Protein AF-A0A8C7ELB6-F1 (afdb_monomer)

Organism: Neovison vison (NCBI:txid452646)

Nearest PDB structures (foldseek):
  6zs9-assembly1_XR  TM=9.392E-01  e=3.713E-10  Homo sapiens
  6zse-assembly1_XR  TM=9.442E-01  e=8.398E-10  Homo sapiens
  5aj4-assembly1_BU  TM=9.357E-01  e=1.229E-09  Sus scrofa
  7a5h-assembly1_R  TM=9.458E-01  e=1.447E-09  Homo sapiens
  7a5f-assembly1_R3  TM=8.533E-01  e=2.275E-10  Homo sapiens

Structure (mmCIF, N/CA/C/O backbone):
data_AF-A0A8C7ELB6-F1
#
_entry.id   AF-A0A8C7ELB6-F1
#
loop_
_atom_site.group_PDB
_atom_site.id
_atom_site.type_symbol
_atom_site.label_atom_id
_atom_site.label_alt_id
_atom_site.label_comp_id
_atom_site.label_asym_id
_atom_site.label_entity_id
_atom_site.label_seq_id
_atom_site.pdbx_PDB_ins_code
_atom_site.Cartn_x
_atom_site.Cartn_y
_atom_site.Cartn_z
_atom_site.occupancy
_atom_site.B_iso_or_equiv
_atom_site.auth_seq_id
_atom_site.auth_comp_id
_atom_site.auth_asym_id
_atom_site.auth_atom_id
_atom_site.pdbx_PDB_model_num
ATOM 1 N N . MET A 1 1 ? 49.253 15.527 -47.439 1.00 36.16 1 MET A N 1
ATOM 2 C CA . MET A 1 1 ? 48.970 14.631 -46.292 1.00 36.16 1 MET A CA 1
ATOM 3 C C . MET A 1 1 ? 48.137 15.420 -45.293 1.00 36.16 1 MET A C 1
ATOM 5 O O . MET A 1 1 ? 48.645 16.375 -44.738 1.00 36.16 1 MET A O 1
ATOM 9 N N . ARG A 1 2 ? 46.808 15.277 -45.340 1.00 35.03 2 ARG A N 1
ATOM 10 C CA . ARG A 1 2 ? 46.007 14.302 -44.563 1.00 35.03 2 ARG A CA 1
ATOM 11 C C . ARG A 1 2 ? 45.610 14.943 -43.218 1.00 35.03 2 ARG A C 1
ATOM 13 O O . ARG A 1 2 ? 46.408 14.979 -42.300 1.00 35.03 2 ARG A O 1
ATOM 20 N N . LEU A 1 3 ? 44.523 15.720 -43.240 1.00 40.88 3 LEU A N 1
ATOM 21 C CA . LEU A 1 3 ? 43.195 15.334 -42.719 1.00 40.88 3 LEU A CA 1
ATOM 22 C C . LEU A 1 3 ? 43.174 15.269 -41.187 1.00 40.88 3 LEU A C 1
ATOM 24 O O . LEU A 1 3 ? 43.617 14.270 -40.641 1.00 40.88 3 LEU A O 1
ATOM 28 N N . LEU A 1 4 ? 42.627 16.316 -40.550 1.00 40.84 4 LEU A N 1
ATOM 29 C CA . LEU A 1 4 ? 41.829 16.289 -39.307 1.00 40.84 4 LEU A CA 1
ATOM 30 C C . LEU A 1 4 ? 41.275 17.712 -39.035 1.00 40.84 4 LEU A C 1
ATOM 32 O O . LEU A 1 4 ? 41.627 18.374 -38.067 1.00 40.84 4 LEU A O 1
ATOM 36 N N . LEU A 1 5 ? 40.434 18.206 -39.950 1.00 42.28 5 LEU A N 1
ATOM 37 C CA . LEU A 1 5 ? 39.682 19.466 -39.828 1.00 42.28 5 LEU A CA 1
A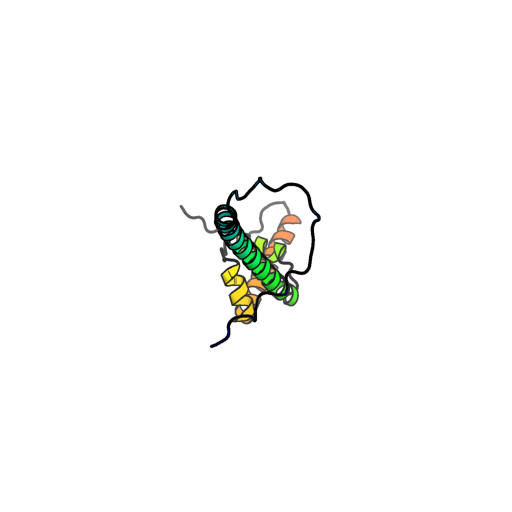TOM 38 C C . LEU A 1 5 ? 38.181 19.199 -40.008 1.00 42.28 5 LEU A C 1
ATOM 40 O O . LEU A 1 5 ? 37.563 19.749 -40.906 1.00 42.28 5 LEU A O 1
ATOM 44 N N . LEU A 1 6 ? 37.594 18.313 -39.204 1.00 46.00 6 LEU A N 1
ATOM 45 C CA . LEU A 1 6 ? 36.141 18.108 -39.169 1.00 46.00 6 LEU A CA 1
ATOM 46 C C . LEU A 1 6 ? 35.750 17.646 -37.761 1.00 46.00 6 LEU A C 1
ATOM 48 O O . LEU A 1 6 ? 36.067 16.519 -37.387 1.00 46.00 6 LEU A O 1
ATOM 52 N N . GLY A 1 7 ? 35.074 18.506 -36.989 1.00 40.97 7 GLY A N 1
ATOM 53 C CA . GLY A 1 7 ? 34.334 18.042 -35.808 1.00 40.97 7 GLY A CA 1
ATOM 54 C C . GLY A 1 7 ? 34.221 18.962 -34.588 1.00 40.97 7 GLY A C 1
ATOM 55 O O . GLY A 1 7 ? 34.120 18.427 -33.490 1.00 40.97 7 GLY A O 1
ATOM 56 N N . ALA A 1 8 ? 34.235 20.295 -34.712 1.00 43.00 8 ALA A N 1
ATOM 57 C CA . ALA A 1 8 ? 33.941 21.165 -33.558 1.00 43.00 8 ALA A CA 1
ATOM 58 C C . ALA A 1 8 ? 33.209 22.474 -33.912 1.00 43.00 8 ALA A C 1
ATOM 60 O O . ALA A 1 8 ? 33.337 23.472 -33.207 1.00 43.00 8 ALA A O 1
ATOM 61 N N . GLU A 1 9 ? 32.429 22.480 -34.990 1.00 43.50 9 GLU A N 1
ATOM 62 C CA . GLU A 1 9 ? 31.582 23.616 -35.361 1.00 43.50 9 GLU A CA 1
ATOM 63 C C . GLU A 1 9 ? 30.128 23.338 -34.963 1.00 43.50 9 GLU A C 1
ATOM 65 O O . GLU A 1 9 ? 29.307 23.060 -35.824 1.00 43.50 9 GLU A O 1
ATOM 70 N N . ASP A 1 10 ? 29.807 23.364 -33.663 1.00 36.97 10 ASP A N 1
ATOM 71 C CA . ASP A 1 10 ? 28.412 23.579 -33.230 1.00 36.97 10 ASP A CA 1
ATOM 72 C C . ASP A 1 10 ? 28.278 24.056 -31.769 1.00 36.97 10 ASP A C 1
ATOM 74 O O . ASP A 1 10 ? 27.560 23.502 -30.940 1.00 36.97 10 ASP A O 1
ATOM 78 N N . LEU A 1 11 ? 28.974 25.145 -31.432 1.00 38.72 11 LEU A N 1
ATOM 79 C CA . LEU A 1 11 ? 28.631 25.976 -30.269 1.00 38.72 11 LEU A CA 1
ATOM 80 C C . LEU A 1 11 ? 28.330 27.397 -30.741 1.00 38.72 11 LEU A C 1
ATOM 82 O O . LEU A 1 11 ? 29.075 28.354 -30.530 1.00 38.72 11 LEU A O 1
ATOM 86 N N . ARG A 1 12 ? 27.195 27.515 -31.429 1.00 36.97 12 ARG A N 1
ATOM 87 C CA . ARG A 1 12 ? 26.595 28.784 -31.826 1.00 36.97 12 ARG A CA 1
ATOM 88 C C . ARG A 1 12 ? 26.013 29.484 -30.584 1.00 36.97 12 ARG A C 1
ATOM 90 O O . ARG A 1 12 ? 24.924 29.152 -30.145 1.00 36.97 12 ARG A O 1
ATOM 97 N N . VAL A 1 13 ? 26.807 30.418 -30.049 1.00 42.06 13 VAL A N 1
ATOM 98 C CA . VAL A 1 13 ? 26.494 31.763 -29.502 1.00 42.06 13 VAL A CA 1
ATOM 99 C C . VAL A 1 13 ? 25.202 31.989 -28.675 1.00 42.06 13 VAL A C 1
ATOM 101 O O . VAL A 1 13 ? 24.109 31.615 -29.061 1.00 42.06 13 VAL A O 1
ATOM 104 N N . GLY A 1 14 ? 25.226 32.744 -27.576 1.00 37.56 14 GLY A N 1
ATOM 105 C CA . GLY A 1 14 ? 26.293 33.640 -27.160 1.00 37.56 14 GLY A CA 1
ATOM 106 C C . GLY A 1 14 ? 26.030 34.379 -25.858 1.00 37.56 14 GLY A C 1
ATOM 107 O O . GLY A 1 14 ? 24.902 34.493 -25.394 1.00 37.56 14 GLY A O 1
ATOM 108 N N . TRP A 1 15 ? 27.120 34.912 -25.321 1.00 35.06 15 TRP A N 1
ATOM 109 C CA . TRP A 1 15 ? 27.169 36.044 -24.406 1.00 35.06 15 TRP A CA 1
ATOM 110 C C . TRP A 1 15 ? 28.323 36.926 -24.899 1.00 35.06 15 TRP A C 1
ATOM 112 O O . TRP A 1 15 ? 29.400 36.419 -25.209 1.00 35.06 15 TRP A O 1
ATOM 122 N N . GLY A 1 16 ? 28.040 38.213 -25.105 1.00 36.91 16 GLY A N 1
ATOM 123 C CA . GLY A 1 16 ? 28.912 39.173 -25.789 1.00 36.91 16 GLY A CA 1
ATOM 124 C C . GLY A 1 16 ? 30.227 39.509 -25.065 1.00 36.91 16 GLY A C 1
ATOM 125 O O . GLY A 1 16 ? 30.524 38.965 -24.002 1.00 36.91 16 GLY A O 1
ATOM 126 N N . PRO A 1 17 ? 31.030 40.428 -25.633 1.00 57.84 17 PRO A N 1
ATOM 127 C CA . PRO A 1 17 ? 32.410 40.626 -25.227 1.00 57.84 17 PRO A CA 1
ATOM 128 C C . PRO A 1 17 ? 32.514 41.640 -24.086 1.00 57.84 17 PRO A C 1
ATOM 130 O O . PRO A 1 17 ? 32.059 42.779 -24.209 1.00 57.84 17 PRO A O 1
ATOM 133 N N . ARG A 1 18 ? 33.201 41.266 -23.005 1.00 40.16 18 ARG A N 1
ATOM 134 C CA . ARG A 1 18 ? 34.092 42.187 -22.293 1.00 40.16 18 ARG A CA 1
ATOM 135 C C . ARG A 1 18 ? 35.031 41.419 -21.368 1.00 40.16 18 ARG A C 1
ATOM 137 O O . ARG A 1 18 ? 34.594 40.612 -20.561 1.00 40.16 18 ARG A O 1
ATOM 144 N N . THR A 1 19 ? 36.310 41.738 -21.542 1.00 39.44 19 THR A N 1
ATOM 145 C CA . THR A 1 19 ? 37.449 41.488 -20.650 1.00 39.44 19 THR A CA 1
ATOM 146 C C . THR A 1 19 ? 37.840 40.031 -20.409 1.00 39.44 19 THR A C 1
ATOM 148 O O . THR A 1 19 ? 37.255 39.306 -19.613 1.00 39.44 19 THR A O 1
ATOM 151 N N . ALA A 1 20 ? 38.926 39.654 -21.085 1.00 46.06 20 ALA A N 1
ATOM 152 C CA . ALA A 1 20 ? 39.837 38.606 -20.665 1.00 46.06 20 ALA A CA 1
ATOM 153 C C . ALA A 1 20 ? 40.284 38.806 -19.200 1.00 46.06 20 ALA A C 1
ATOM 155 O O . ALA A 1 20 ? 40.435 39.944 -18.760 1.00 46.06 20 ALA A O 1
ATOM 156 N N . ALA A 1 21 ? 40.566 37.689 -18.519 1.00 41.06 21 ALA A N 1
ATOM 157 C CA . ALA A 1 21 ? 41.147 37.569 -17.171 1.00 41.06 21 ALA A CA 1
ATOM 158 C C . ALA A 1 21 ? 40.182 37.602 -15.961 1.00 41.06 21 ALA A C 1
ATOM 160 O O . ALA A 1 21 ? 40.303 38.456 -15.095 1.00 41.06 21 ALA A O 1
ATOM 161 N N . ALA A 1 22 ? 39.266 36.629 -15.886 1.00 43.06 22 ALA A N 1
ATOM 162 C CA . ALA A 1 22 ? 38.696 36.001 -14.671 1.00 43.06 22 ALA A CA 1
ATOM 163 C C . ALA A 1 22 ? 37.496 35.152 -15.145 1.00 43.06 22 ALA A C 1
ATOM 165 O O . ALA A 1 22 ? 36.608 35.678 -15.796 1.00 43.06 22 ALA A O 1
ATOM 166 N N . SER A 1 23 ? 37.371 33.841 -14.988 1.00 36.94 23 SER A N 1
ATOM 167 C CA . SER A 1 23 ? 37.974 32.911 -14.054 1.00 36.94 23 SER A CA 1
ATOM 168 C C . SER A 1 23 ? 38.141 31.569 -14.764 1.00 36.94 23 SER A C 1
ATOM 170 O O . SER A 1 23 ? 37.162 30.895 -15.076 1.00 36.94 23 SER A O 1
ATOM 172 N N . CYS A 1 24 ? 39.382 31.123 -14.935 1.00 40.12 24 CYS A N 1
ATOM 173 C CA . CYS A 1 24 ? 39.685 29.696 -15.011 1.00 40.12 24 CYS A CA 1
ATOM 174 C C . CYS A 1 24 ? 39.709 29.113 -13.587 1.00 40.12 24 CYS A C 1
ATOM 176 O O . CYS A 1 24 ? 40.610 28.361 -13.237 1.00 40.12 24 CYS A O 1
ATOM 178 N N . GLU A 1 25 ? 38.732 29.453 -12.742 1.00 43.00 25 GLU A N 1
ATOM 179 C CA . GLU A 1 25 ? 38.508 28.746 -11.480 1.00 43.00 25 GLU A CA 1
ATOM 180 C C . GLU A 1 25 ? 37.636 27.522 -11.784 1.00 43.00 25 GLU A C 1
ATOM 182 O O . GLU A 1 25 ? 36.433 27.453 -11.547 1.00 43.00 25 GLU A O 1
ATOM 187 N N . SER A 1 26 ? 38.313 26.572 -12.429 1.00 41.25 26 SER A N 1
ATOM 188 C CA . SER A 1 26 ? 38.098 25.129 -12.341 1.00 41.25 26 SER A CA 1
ATOM 189 C C . SER A 1 26 ? 36.725 24.583 -12.792 1.00 41.25 26 SER A C 1
ATOM 191 O O . SER A 1 26 ? 35.865 24.288 -11.957 1.00 41.25 26 SER A O 1
ATOM 193 N N . PRO A 1 27 ? 36.571 24.204 -14.081 1.00 49.72 27 PRO A N 1
ATOM 194 C CA . PRO A 1 27 ? 35.540 23.242 -14.510 1.00 49.72 27 PRO A CA 1
ATOM 195 C C . PRO A 1 27 ? 35.592 21.926 -13.704 1.00 49.72 27 PRO A C 1
ATOM 197 O O . PRO A 1 27 ? 34.585 21.241 -13.534 1.00 49.72 27 PRO A O 1
ATOM 200 N N . PHE A 1 28 ? 36.770 21.606 -13.160 1.00 42.91 28 PHE A N 1
ATOM 201 C CA . PHE A 1 28 ? 37.061 20.396 -12.395 1.00 42.91 28 PHE A CA 1
ATOM 202 C C . PHE A 1 28 ? 36.447 20.384 -10.981 1.00 42.91 28 PHE A C 1
ATOM 204 O O . PHE A 1 28 ? 36.041 19.336 -10.494 1.00 42.91 28 PHE A O 1
ATOM 211 N N . LEU A 1 29 ? 36.296 21.537 -10.316 1.00 49.34 29 LEU A N 1
ATOM 212 C CA . LEU A 1 29 ? 35.656 21.576 -8.990 1.00 49.34 29 LEU A CA 1
ATOM 213 C C . LEU A 1 29 ? 34.124 21.493 -9.103 1.00 49.34 29 LEU A C 1
ATOM 215 O O . LEU A 1 29 ? 33.442 20.952 -8.231 1.00 49.34 29 LEU A O 1
ATOM 219 N N . ARG A 1 30 ? 33.582 21.967 -10.232 1.00 45.94 30 ARG A N 1
ATOM 220 C CA . ARG A 1 30 ? 32.152 21.897 -10.545 1.00 45.94 30 ARG A CA 1
ATOM 221 C C . ARG A 1 30 ? 31.718 20.480 -10.958 1.00 45.94 30 ARG A C 1
ATOM 223 O O . ARG A 1 30 ? 30.580 20.106 -10.685 1.00 45.94 30 ARG A O 1
ATOM 230 N N . CYS A 1 31 ? 32.607 19.652 -11.527 1.00 49.59 31 CYS A N 1
ATOM 231 C CA . CYS A 1 31 ? 32.274 18.260 -11.869 1.00 49.59 31 CYS A CA 1
ATOM 232 C C . CYS A 1 31 ? 32.094 17.357 -10.631 1.00 49.59 31 CYS A C 1
ATOM 234 O O . CYS A 1 31 ? 31.187 16.526 -10.620 1.00 49.59 31 CYS A O 1
ATOM 236 N N . GLY A 1 32 ? 32.882 17.557 -9.564 1.00 54.78 32 GLY A N 1
ATOM 237 C CA . GLY A 1 32 ? 32.753 16.801 -8.309 1.00 54.78 32 GLY A CA 1
ATOM 238 C C . GLY A 1 32 ? 31.459 17.108 -7.545 1.00 54.78 32 GLY A C 1
ATOM 239 O O . GLY A 1 32 ? 30.751 16.192 -7.127 1.00 54.78 32 GLY A O 1
ATOM 240 N N . HIS A 1 33 ? 31.098 18.393 -7.449 1.00 58.19 33 HIS A N 1
AT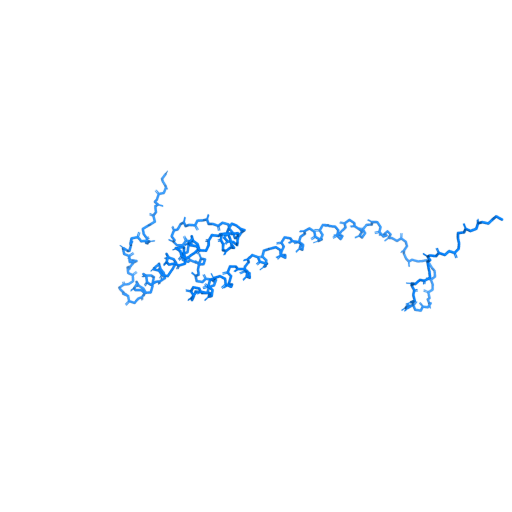OM 241 C CA . HIS A 1 33 ? 29.866 18.839 -6.786 1.00 58.19 33 HIS A CA 1
ATOM 242 C C . HIS A 1 33 ? 28.606 18.333 -7.514 1.00 58.19 33 HIS A C 1
ATOM 244 O O . HIS A 1 33 ? 27.640 17.903 -6.883 1.00 58.19 33 HIS A O 1
ATOM 250 N N . ASN A 1 34 ? 28.635 18.307 -8.852 1.00 59.94 34 ASN A N 1
ATOM 251 C CA . ASN A 1 34 ? 27.525 17.807 -9.665 1.00 59.94 34 ASN A CA 1
ATOM 252 C C . ASN A 1 34 ? 27.322 16.288 -9.522 1.00 59.94 34 ASN A C 1
ATOM 254 O O . ASN A 1 34 ? 26.181 15.837 -9.496 1.00 59.94 34 ASN A O 1
ATOM 258 N N . ALA A 1 35 ? 28.386 15.490 -9.372 1.00 61.47 35 ALA A N 1
ATOM 259 C CA . ALA A 1 35 ? 28.265 14.035 -9.227 1.00 61.47 35 ALA A CA 1
ATOM 260 C C . ALA A 1 35 ? 27.541 13.622 -7.929 1.00 61.47 35 ALA A C 1
ATOM 262 O O . ALA A 1 35 ? 26.663 12.757 -7.947 1.00 61.47 35 ALA A O 1
ATOM 263 N N . GLN A 1 36 ? 27.850 14.276 -6.804 1.00 64.06 36 GLN A N 1
ATOM 264 C CA . GLN A 1 36 ? 27.178 14.022 -5.520 1.00 64.06 36 GLN A CA 1
ATOM 265 C C . GLN A 1 36 ? 25.716 14.483 -5.525 1.00 64.06 36 GLN A C 1
ATOM 267 O O . GLN A 1 36 ? 24.849 13.797 -4.976 1.00 64.06 36 GLN A O 1
ATOM 272 N N . LEU A 1 37 ? 25.417 15.599 -6.200 1.00 65.62 37 LEU A N 1
ATOM 273 C CA . LEU A 1 37 ? 24.041 16.042 -6.423 1.00 65.62 37 LEU A CA 1
ATOM 274 C C . LEU A 1 37 ? 23.258 15.021 -7.261 1.00 65.62 37 LEU A C 1
ATOM 276 O O . LEU A 1 37 ? 22.152 14.650 -6.873 1.00 65.62 37 LEU A O 1
ATOM 280 N N 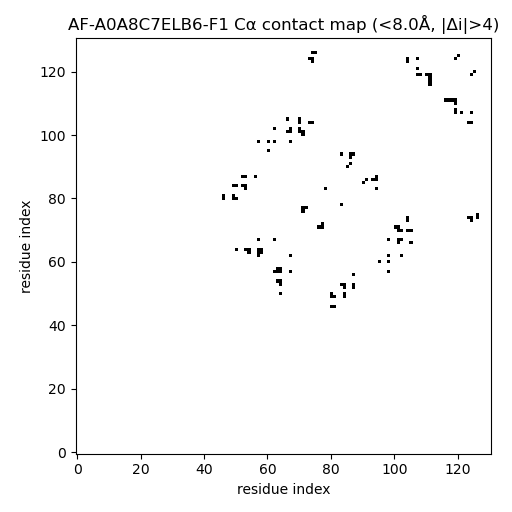. VAL A 1 38 ? 23.833 14.498 -8.349 1.00 69.81 38 VAL A N 1
ATOM 281 C CA . VAL A 1 38 ? 23.181 13.494 -9.213 1.00 69.81 38 VAL A CA 1
ATOM 282 C C . VAL A 1 38 ? 22.788 12.239 -8.428 1.00 69.81 38 VAL A C 1
ATOM 284 O O . VAL A 1 38 ? 21.644 11.799 -8.528 1.00 69.81 38 VAL A O 1
ATOM 287 N N . LEU A 1 39 ? 23.670 11.702 -7.578 1.00 69.62 39 LEU A N 1
ATOM 288 C CA . LEU A 1 39 ? 23.354 10.539 -6.733 1.00 69.62 39 LEU A CA 1
ATOM 289 C C . LEU A 1 39 ? 22.197 10.815 -5.757 1.00 69.62 39 LEU A C 1
ATOM 291 O O . LEU A 1 39 ? 21.320 9.970 -5.564 1.00 69.62 39 LEU A O 1
ATOM 295 N N . LYS A 1 40 ? 22.147 12.020 -5.176 1.00 74.69 40 LYS A N 1
ATOM 296 C CA . LYS A 1 40 ? 21.043 12.446 -4.303 1.00 74.69 40 LYS A CA 1
ATOM 297 C C . LYS A 1 40 ? 19.726 12.578 -5.077 1.00 74.69 40 LYS A C 1
ATOM 299 O O . LYS A 1 40 ? 18.689 12.124 -4.592 1.00 74.69 40 LYS A O 1
ATOM 304 N N . HIS A 1 41 ? 19.762 13.146 -6.283 1.00 77.12 41 HIS A N 1
ATOM 305 C CA . HIS A 1 41 ? 18.592 13.289 -7.153 1.00 77.12 41 HIS A CA 1
ATOM 306 C C . HIS A 1 41 ? 18.052 11.939 -7.649 1.00 77.12 41 HIS A C 1
ATOM 308 O O . HIS A 1 41 ? 16.835 11.770 -7.717 1.00 77.12 41 HIS A O 1
ATOM 314 N N . LEU A 1 42 ? 18.923 10.957 -7.908 1.00 82.62 42 LEU A N 1
ATOM 315 C CA . LEU A 1 42 ? 18.528 9.597 -8.296 1.00 82.62 42 LEU A CA 1
ATOM 316 C C . LEU A 1 42 ? 17.706 8.902 -7.205 1.00 82.62 42 LEU A C 1
ATOM 318 O O . LEU A 1 42 ? 16.652 8.339 -7.491 1.00 82.62 42 LEU A O 1
ATOM 322 N N . ASN A 1 43 ? 18.138 8.988 -5.946 1.00 80.31 43 ASN A N 1
ATOM 323 C CA . ASN A 1 43 ? 17.418 8.364 -4.833 1.00 80.31 43 ASN A CA 1
ATOM 324 C C . ASN A 1 43 ? 16.032 8.985 -4.614 1.00 80.31 43 ASN A C 1
ATOM 326 O O . ASN A 1 43 ? 15.057 8.267 -4.385 1.00 80.31 43 ASN A O 1
ATOM 330 N N . VAL A 1 44 ? 15.925 10.312 -4.731 1.00 86.88 44 VAL A N 1
ATOM 331 C CA . VAL A 1 44 ? 14.633 11.010 -4.647 1.00 86.88 44 VAL A CA 1
ATOM 332 C C . VAL A 1 44 ? 13.729 10.602 -5.810 1.00 86.88 44 VAL A C 1
ATOM 334 O O . VAL A 1 44 ? 12.558 10.300 -5.590 1.00 86.88 44 VAL A O 1
ATOM 337 N N . PHE A 1 45 ? 14.266 10.525 -7.029 1.00 89.62 45 PHE A N 1
ATOM 338 C CA . PHE A 1 45 ? 13.516 10.089 -8.205 1.00 89.62 45 PHE A CA 1
ATOM 339 C C . PHE A 1 45 ? 12.971 8.660 -8.052 1.00 89.62 45 PHE A C 1
ATOM 341 O O . PHE A 1 45 ? 11.786 8.421 -8.288 1.00 89.62 45 PHE A O 1
ATOM 348 N N . LEU A 1 46 ? 13.800 7.720 -7.586 1.00 91.69 46 LEU A N 1
ATOM 349 C CA . LEU A 1 46 ? 13.388 6.335 -7.339 1.00 91.69 46 LEU A CA 1
ATOM 350 C C . LEU A 1 46 ? 12.283 6.244 -6.280 1.00 91.69 46 LEU A C 1
ATOM 352 O O . LEU A 1 46 ? 11.309 5.515 -6.460 1.00 91.69 46 LEU A O 1
ATOM 356 N N . PHE A 1 47 ? 12.393 7.024 -5.203 1.00 91.62 47 PHE A N 1
ATOM 357 C CA . PHE A 1 47 ? 11.375 7.070 -4.157 1.00 91.62 47 PHE A CA 1
ATOM 358 C C . PHE A 1 47 ? 10.024 7.578 -4.682 1.00 91.62 47 PHE A C 1
ATOM 360 O O . PHE A 1 47 ? 8.987 6.973 -4.402 1.00 91.62 47 PHE A O 1
ATOM 367 N N . GLN A 1 48 ? 10.035 8.646 -5.485 1.00 93.69 48 GLN A N 1
ATOM 368 C CA . GLN A 1 48 ? 8.830 9.179 -6.130 1.00 93.69 48 GLN A CA 1
ATOM 369 C C . GLN A 1 48 ? 8.192 8.144 -7.063 1.00 93.69 48 GLN A C 1
ATOM 371 O O . GLN A 1 48 ? 6.982 7.923 -7.018 1.00 93.69 48 GLN A O 1
ATOM 376 N N . LEU A 1 49 ? 9.006 7.445 -7.858 1.00 94.12 49 LEU A N 1
ATOM 377 C CA . LEU A 1 49 ? 8.532 6.391 -8.750 1.00 94.12 49 LEU A CA 1
ATOM 378 C C . LEU A 1 49 ? 7.825 5.265 -7.982 1.00 94.12 49 LEU A C 1
ATOM 380 O O . LEU A 1 49 ? 6.744 4.834 -8.385 1.00 94.12 49 LEU A O 1
ATOM 384 N N . TRP A 1 50 ? 8.404 4.795 -6.875 1.00 95.44 50 TRP A N 1
ATOM 385 C CA . TRP A 1 50 ? 7.792 3.740 -6.062 1.00 95.44 50 TRP A CA 1
ATOM 386 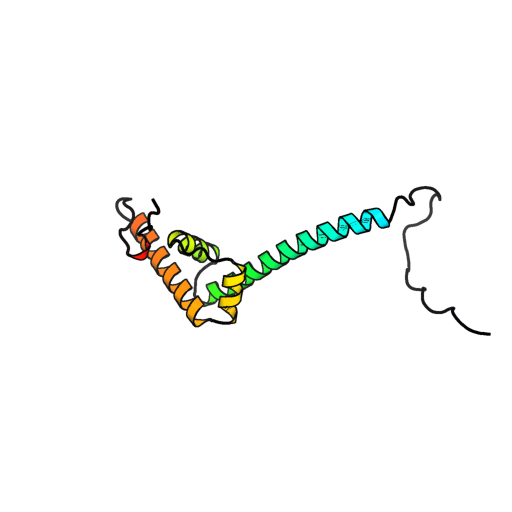C C . TRP A 1 50 ? 6.463 4.184 -5.452 1.00 95.44 50 TRP A C 1
ATOM 388 O O . TRP A 1 50 ? 5.499 3.424 -5.493 1.00 95.44 50 TRP A O 1
ATOM 398 N N . ILE A 1 51 ? 6.369 5.421 -4.956 1.00 94.81 51 ILE A N 1
ATOM 399 C CA . ILE A 1 51 ? 5.102 5.964 -4.442 1.00 94.81 51 ILE A CA 1
ATOM 400 C C . ILE A 1 51 ? 4.047 6.017 -5.541 1.00 94.81 51 ILE A C 1
ATOM 402 O O . ILE A 1 51 ? 2.915 5.595 -5.309 1.00 94.81 51 ILE A O 1
ATOM 406 N N . ASN A 1 52 ? 4.406 6.487 -6.734 1.00 95.44 52 ASN A N 1
ATOM 407 C CA . ASN A 1 52 ? 3.469 6.589 -7.850 1.00 95.44 52 ASN A CA 1
ATOM 408 C C . ASN A 1 52 ? 2.940 5.211 -8.266 1.00 95.44 52 ASN A C 1
ATOM 410 O O . ASN A 1 52 ? 1.733 5.044 -8.436 1.00 95.44 52 ASN A O 1
ATOM 414 N N . ARG A 1 53 ? 3.818 4.201 -8.329 1.00 95.19 53 ARG A N 1
ATOM 415 C CA . ARG A 1 53 ? 3.438 2.804 -8.603 1.00 95.19 53 ARG A CA 1
ATOM 416 C C . ARG A 1 53 ? 2.478 2.250 -7.550 1.00 95.19 53 ARG A C 1
ATOM 418 O O . ARG A 1 53 ? 1.420 1.736 -7.898 1.00 95.19 53 ARG A O 1
ATOM 425 N N . ILE A 1 54 ? 2.802 2.408 -6.264 1.00 95.50 54 ILE A N 1
ATOM 426 C CA . ILE A 1 54 ? 1.940 1.933 -5.167 1.00 95.50 54 ILE A CA 1
ATOM 427 C C . ILE A 1 54 ? 0.608 2.691 -5.163 1.00 95.50 54 ILE A C 1
ATOM 429 O O . ILE A 1 54 ? -0.432 2.111 -4.857 1.00 95.50 54 ILE A O 1
ATOM 433 N N . THR A 1 55 ? 0.621 3.981 -5.501 1.00 95.81 55 THR A N 1
ATOM 434 C CA . THR A 1 55 ? -0.590 4.804 -5.576 1.00 95.81 55 THR A CA 1
ATOM 435 C C . THR A 1 55 ? -1.527 4.290 -6.663 1.00 95.81 55 THR A C 1
ATOM 437 O O . THR A 1 55 ? -2.709 4.124 -6.376 1.00 95.81 55 THR A O 1
ATOM 440 N N . ALA A 1 56 ? -1.012 3.967 -7.853 1.00 95.62 56 ALA A N 1
ATOM 441 C CA . ALA A 1 56 ? -1.801 3.370 -8.931 1.00 95.62 56 ALA A CA 1
ATOM 442 C C . ALA A 1 56 ? -2.391 2.009 -8.519 1.00 95.62 56 ALA A C 1
ATOM 444 O O . ALA A 1 56 ? -3.605 1.827 -8.561 1.00 95.62 56 ALA A O 1
ATOM 445 N N . ALA A 1 57 ? -1.565 1.103 -7.987 1.00 95.19 57 ALA A N 1
ATOM 446 C CA . ALA A 1 57 ? -2.030 -0.212 -7.537 1.00 95.19 57 ALA A CA 1
ATOM 447 C C . ALA A 1 57 ? -3.064 -0.116 -6.395 1.00 95.19 57 ALA A C 1
ATOM 449 O O . ALA A 1 57 ? -4.048 -0.850 -6.343 1.00 95.19 57 ALA A O 1
ATOM 450 N N . SER A 1 58 ? -2.885 0.832 -5.469 1.00 94.88 58 SER A N 1
ATOM 451 C CA . SER A 1 58 ? -3.853 1.068 -4.389 1.00 94.88 58 SER A CA 1
ATOM 452 C C . SER A 1 58 ? -5.193 1.575 -4.932 1.00 94.88 58 SER A C 1
ATOM 454 O O . SER A 1 58 ? -6.243 1.184 -4.416 1.00 94.88 58 SER A O 1
ATOM 456 N N . GLN A 1 59 ? -5.169 2.418 -5.971 1.00 93.75 59 GLN A N 1
ATOM 457 C CA . GLN A 1 59 ? -6.373 2.948 -6.614 1.00 93.75 59 GLN A CA 1
ATOM 458 C C . GLN A 1 59 ? -7.192 1.847 -7.293 1.00 93.75 59 GLN A C 1
ATOM 460 O O . GLN A 1 59 ? -8.413 1.853 -7.150 1.00 93.75 59 GLN A O 1
ATOM 465 N N . GLU A 1 60 ? -6.550 0.862 -7.926 1.00 92.94 60 GLU A N 1
ATOM 466 C CA . GLU A 1 60 ? -7.228 -0.321 -8.487 1.00 92.94 60 GLU A CA 1
ATOM 467 C C . GLU A 1 60 ? -7.997 -1.114 -7.420 1.00 92.94 60 GLU A C 1
ATOM 469 O O . GLU A 1 60 ? -9.035 -1.721 -7.684 1.00 92.94 60 GLU A O 1
ATOM 474 N N . HIS A 1 61 ? -7.523 -1.074 -6.176 1.00 92.25 61 HIS A N 1
ATOM 475 C CA . HIS A 1 61 ? -8.200 -1.676 -5.034 1.00 92.25 61 HIS A CA 1
ATOM 476 C C . HIS A 1 61 ? -9.095 -0.697 -4.266 1.00 92.25 61 HIS A C 1
ATOM 478 O O . HIS A 1 61 ? -9.636 -1.068 -3.224 1.00 92.25 61 HIS A O 1
ATOM 484 N N . GLY A 1 62 ? -9.302 0.532 -4.743 1.00 91.88 62 GLY A N 1
ATOM 485 C CA . GLY A 1 62 ? -10.165 1.531 -4.104 1.00 91.88 62 GLY A CA 1
ATOM 486 C C . GLY A 1 62 ? -9.614 2.091 -2.786 1.00 91.88 62 GLY A C 1
ATOM 487 O O . GLY A 1 62 ? -10.383 2.496 -1.915 1.00 91.88 62 GLY A O 1
ATOM 488 N N . LEU A 1 63 ? -8.292 2.089 -2.604 1.00 92.06 63 LEU A N 1
ATOM 489 C CA . LEU A 1 63 ? -7.602 2.697 -1.466 1.00 92.06 63 LEU A CA 1
ATOM 490 C C . LEU A 1 63 ? -6.686 3.837 -1.922 1.00 92.06 63 LEU A C 1
ATOM 492 O O . LEU A 1 63 ? -6.089 3.807 -2.992 1.00 92.06 63 LEU A O 1
ATOM 496 N N . LYS A 1 64 ? -6.521 4.849 -1.065 1.00 94.31 64 LYS A N 1
ATOM 497 C CA . LYS A 1 64 ? -5.501 5.891 -1.256 1.00 94.31 64 LYS A CA 1
ATOM 498 C C . LYS A 1 64 ? -4.196 5.464 -0.579 1.00 94.31 64 LYS A C 1
ATOM 500 O O . LYS A 1 64 ? -4.240 4.946 0.536 1.00 94.31 64 LYS A O 1
ATOM 505 N N . TYR A 1 65 ? -3.051 5.774 -1.189 1.00 94.06 65 TYR A N 1
ATOM 506 C CA . TYR A 1 65 ? -1.712 5.502 -0.640 1.00 94.06 65 TYR A CA 1
ATOM 507 C C . TYR A 1 65 ? -1.535 5.841 0.858 1.00 94.06 65 TYR A C 1
ATOM 509 O O . TYR A 1 65 ? -1.140 4.951 1.612 1.00 94.06 65 TYR A O 1
ATOM 517 N N . PRO A 1 66 ? -1.862 7.057 1.355 1.00 93.00 66 PRO A N 1
ATOM 518 C CA . PRO A 1 66 ? -1.663 7.375 2.772 1.00 93.00 66 PRO A CA 1
ATOM 519 C C . PRO A 1 66 ? -2.522 6.501 3.691 1.00 93.00 66 PRO A C 1
ATOM 521 O O . PRO A 1 66 ? -2.066 6.084 4.750 1.00 93.00 66 PRO A O 1
ATOM 524 N N . ALA A 1 67 ? -3.744 6.164 3.269 1.00 92.31 67 ALA A N 1
ATOM 525 C CA . ALA A 1 67 ? -4.592 5.249 4.019 1.00 92.31 67 ALA A CA 1
ATOM 526 C C . ALA A 1 67 ? -4.011 3.829 4.020 1.00 92.31 67 ALA A C 1
ATOM 528 O O . ALA A 1 67 ? -4.027 3.173 5.053 1.00 92.31 67 ALA A O 1
ATOM 529 N N . PHE A 1 68 ? -3.482 3.356 2.895 1.00 94.25 68 PHE A N 1
ATOM 530 C CA . PHE A 1 68 ? -2.863 2.037 2.804 1.00 94.25 68 PHE A CA 1
ATOM 531 C C . PHE A 1 68 ? -1.663 1.902 3.757 1.00 94.25 68 PHE A C 1
ATOM 533 O O . PHE A 1 68 ? -1.647 1.007 4.599 1.00 94.25 68 PHE A O 1
ATOM 540 N N . ILE A 1 69 ? -0.718 2.847 3.708 1.00 93.56 69 ILE A N 1
ATOM 541 C CA . ILE A 1 69 ? 0.499 2.813 4.533 1.00 93.56 69 ILE A CA 1
ATOM 542 C C . ILE A 1 69 ? 0.191 2.936 6.029 1.00 93.56 69 ILE A C 1
ATOM 544 O O . ILE A 1 69 ? 0.723 2.164 6.822 1.00 93.56 69 ILE A O 1
ATOM 548 N N . VAL A 1 70 ? -0.689 3.861 6.430 1.00 91.81 70 VAL A N 1
ATOM 549 C CA . VAL A 1 70 ? -1.037 4.044 7.852 1.00 91.81 70 VAL A CA 1
ATOM 550 C C . VAL A 1 70 ? -1.639 2.771 8.445 1.00 91.81 70 VAL A C 1
ATOM 552 O O . VAL A 1 70 ? -1.324 2.413 9.576 1.00 91.81 70 VAL A O 1
ATOM 555 N N . ASN A 1 71 ? -2.491 2.071 7.694 1.00 91.62 71 ASN A N 1
ATOM 556 C CA . ASN A 1 71 ? -3.120 0.851 8.194 1.00 91.62 71 ASN A CA 1
ATOM 557 C C . ASN A 1 71 ? -2.145 -0.331 8.256 1.00 91.62 71 ASN A C 1
ATOM 559 O O . ASN A 1 71 ? -2.230 -1.105 9.202 1.00 91.62 71 ASN A O 1
ATOM 563 N N . LEU A 1 72 ? -1.185 -0.437 7.330 1.00 91.81 72 LEU A N 1
ATOM 564 C CA . LEU A 1 72 ? -0.125 -1.450 7.417 1.00 91.81 72 LEU A CA 1
ATOM 565 C C . LEU A 1 72 ? 0.771 -1.249 8.646 1.00 91.81 72 LEU A C 1
ATOM 567 O O . LEU A 1 72 ? 1.045 -2.210 9.359 1.00 91.81 72 LEU A O 1
ATOM 571 N N . ILE A 1 73 ? 1.151 -0.002 8.942 1.00 90.81 73 ILE A N 1
ATOM 572 C CA . ILE A 1 73 ? 1.945 0.331 10.137 1.00 90.81 73 ILE A CA 1
ATOM 573 C C . ILE A 1 73 ? 1.177 -0.034 11.414 1.00 90.81 73 ILE A C 1
ATOM 575 O O . ILE A 1 73 ? 1.740 -0.627 12.329 1.00 90.81 73 ILE A O 1
ATOM 579 N N . LYS A 1 74 ? -0.132 0.247 11.463 1.00 88.25 74 LYS A N 1
ATOM 580 C CA . LYS A 1 74 ? -0.996 -0.139 12.594 1.00 88.25 74 LYS A CA 1
ATOM 581 C C . LYS A 1 74 ? -1.124 -1.651 12.785 1.00 88.25 74 LYS A C 1
ATOM 583 O O . LYS A 1 74 ? -1.453 -2.075 13.886 1.00 88.25 74 LYS A O 1
ATOM 588 N N . CYS A 1 75 ? -0.905 -2.439 11.736 1.00 87.94 75 CYS A N 1
ATOM 589 C CA . CYS A 1 75 ? -0.859 -3.899 11.793 1.00 87.94 75 CYS A CA 1
ATOM 590 C C . CYS A 1 75 ? 0.558 -4.444 12.049 1.00 87.94 75 CYS A C 1
ATOM 592 O O . CYS A 1 75 ? 0.757 -5.645 11.908 1.00 87.94 75 CYS A O 1
ATOM 594 N N . GLN A 1 76 ? 1.539 -3.589 12.377 1.00 86.38 76 GLN A N 1
ATOM 595 C CA . GLN A 1 76 ? 2.958 -3.947 12.539 1.00 86.38 76 GLN A CA 1
ATOM 596 C C . GLN A 1 76 ? 3.592 -4.594 11.289 1.00 86.38 76 GLN A C 1
ATOM 598 O O . GLN A 1 76 ? 4.570 -5.333 11.378 1.00 86.38 76 GLN A O 1
ATOM 603 N N . VAL A 1 77 ? 3.056 -4.309 10.098 1.00 87.62 77 VAL A N 1
ATOM 604 C CA . VAL A 1 77 ? 3.608 -4.801 8.832 1.00 87.62 77 VAL A CA 1
ATOM 605 C C . VAL A 1 77 ? 4.623 -3.786 8.309 1.00 87.62 77 VAL A C 1
ATOM 607 O O . VAL A 1 77 ? 4.288 -2.847 7.581 1.00 87.62 77 VAL A O 1
ATOM 610 N N . GLU A 1 78 ? 5.884 -3.966 8.695 1.00 87.00 78 GLU A N 1
ATOM 611 C CA . GLU A 1 78 ? 6.996 -3.104 8.285 1.00 87.00 78 GLU A CA 1
ATOM 612 C C . GLU A 1 78 ? 7.539 -3.514 6.909 1.00 87.00 78 GLU A C 1
ATOM 614 O O . GLU A 1 78 ? 8.498 -4.273 6.780 1.00 87.00 78 GLU A O 1
ATOM 619 N N . LEU A 1 79 ? 6.908 -3.011 5.844 1.00 89.31 79 LEU A N 1
ATOM 620 C CA . LEU A 1 79 ? 7.350 -3.255 4.469 1.00 89.31 79 LEU A CA 1
ATOM 621 C C . LEU A 1 79 ? 8.028 -2.036 3.846 1.00 89.31 79 LEU A C 1
ATOM 623 O O . LEU A 1 79 ? 7.510 -0.916 3.840 1.00 89.31 79 LEU A O 1
ATOM 627 N N . ASN A 1 80 ? 9.174 -2.288 3.215 1.00 91.62 80 ASN A N 1
ATOM 628 C CA . ASN A 1 80 ? 9.875 -1.293 2.418 1.00 91.62 80 ASN A CA 1
ATOM 629 C C . ASN A 1 80 ? 9.087 -0.934 1.151 1.00 91.62 80 ASN A C 1
ATOM 631 O O . ASN A 1 80 ? 8.544 -1.793 0.459 1.00 91.62 80 ASN A O 1
ATOM 635 N N . ARG A 1 81 ? 9.110 0.350 0.779 1.00 92.50 81 ARG A N 1
ATOM 636 C CA . ARG A 1 81 ? 8.401 0.875 -0.407 1.00 92.50 81 ARG A CA 1
ATOM 637 C C . ARG A 1 81 ? 8.921 0.296 -1.724 1.00 92.50 81 ARG A C 1
ATOM 639 O O . ARG A 1 81 ? 8.138 0.111 -2.645 1.00 92.50 81 ARG A O 1
ATOM 646 N N . LYS A 1 82 ? 10.214 -0.038 -1.790 1.00 93.25 82 LYS A N 1
ATOM 647 C CA . LYS A 1 82 ? 10.801 -0.761 -2.926 1.00 93.25 82 LYS A CA 1
ATOM 648 C C . LYS A 1 82 ? 10.123 -2.123 -3.110 1.00 93.25 82 LYS A C 1
ATOM 650 O O . LYS A 1 82 ? 9.583 -2.396 -4.171 1.00 93.25 82 LYS A O 1
ATOM 655 N N . VAL A 1 83 ? 10.065 -2.910 -2.035 1.00 94.19 83 VAL A N 1
ATOM 656 C CA . VAL A 1 83 ? 9.439 -4.241 -2.026 1.00 94.19 83 VAL A CA 1
ATOM 657 C C . VAL A 1 83 ? 7.946 -4.142 -2.339 1.00 94.19 83 VAL A C 1
ATOM 659 O O . VAL A 1 83 ? 7.445 -4.912 -3.144 1.00 94.19 83 VAL A O 1
ATOM 662 N N . LEU A 1 84 ? 7.236 -3.161 -1.774 1.00 94.25 84 LEU A N 1
ATOM 663 C CA . LEU A 1 84 ? 5.821 -2.926 -2.089 1.00 94.25 84 LEU A CA 1
ATOM 664 C C . LEU A 1 84 ? 5.589 -2.597 -3.569 1.00 94.25 84 LEU A C 1
ATOM 666 O O . LEU A 1 84 ? 4.621 -3.083 -4.150 1.00 94.25 84 LEU A O 1
ATOM 670 N N . ALA A 1 85 ? 6.458 -1.786 -4.176 1.00 94.50 85 ALA A N 1
ATOM 671 C CA . ALA A 1 85 ? 6.369 -1.469 -5.597 1.00 94.50 85 ALA A CA 1
ATOM 672 C C . ALA A 1 85 ? 6.657 -2.695 -6.478 1.00 94.50 85 ALA A C 1
ATOM 674 O O . ALA A 1 85 ? 5.992 -2.864 -7.495 1.00 94.50 85 ALA A O 1
ATOM 675 N N . ASP A 1 86 ? 7.599 -3.554 -6.081 1.00 94.56 86 ASP A N 1
ATOM 676 C CA . ASP A 1 86 ? 7.903 -4.796 -6.798 1.00 94.56 86 ASP A CA 1
ATOM 677 C C . ASP A 1 86 ? 6.750 -5.810 -6.664 1.00 94.56 86 ASP A C 1
ATOM 679 O O . ASP A 1 86 ? 6.297 -6.372 -7.660 1.00 94.56 86 ASP A O 1
ATOM 683 N N . LEU A 1 87 ? 6.191 -5.981 -5.460 1.00 94.12 87 LEU A N 1
ATOM 684 C CA . LEU A 1 87 ? 5.031 -6.847 -5.212 1.00 94.12 87 LEU A CA 1
ATOM 685 C C . LEU A 1 87 ? 3.801 -6.421 -6.017 1.00 94.12 87 LEU A C 1
ATOM 687 O O . LEU A 1 87 ? 3.080 -7.276 -6.517 1.00 94.12 87 LEU A O 1
ATOM 691 N N . ALA A 1 88 ? 3.575 -5.115 -6.170 1.00 93.25 88 ALA A N 1
ATOM 692 C CA . ALA A 1 88 ? 2.469 -4.605 -6.973 1.00 93.25 88 ALA A CA 1
ATOM 693 C C . ALA A 1 88 ? 2.579 -4.995 -8.460 1.00 93.25 88 ALA A C 1
ATOM 695 O O . ALA A 1 88 ? 1.556 -5.138 -9.121 1.00 93.25 88 ALA A O 1
ATOM 696 N N . ILE A 1 89 ? 3.799 -5.176 -8.980 1.00 93.88 89 ILE A N 1
ATOM 697 C CA . ILE A 1 89 ? 4.047 -5.524 -10.387 1.00 93.88 89 ILE A CA 1
ATOM 698 C C . ILE A 1 89 ? 4.027 -7.041 -10.590 1.00 93.88 89 ILE A C 1
ATOM 700 O O . ILE A 1 89 ? 3.367 -7.530 -11.503 1.00 93.88 89 ILE A O 1
ATOM 704 N N . TYR A 1 90 ? 4.767 -7.782 -9.763 1.00 95.44 90 TYR A N 1
ATOM 705 C CA . TYR A 1 90 ? 4.979 -9.217 -9.971 1.00 95.44 90 TYR A CA 1
ATOM 706 C C . TYR A 1 90 ? 3.883 -10.085 -9.340 1.00 95.44 90 TYR A C 1
ATOM 708 O O . TYR A 1 90 ? 3.551 -11.133 -9.883 1.00 95.44 90 TYR A O 1
ATOM 716 N N . GLU A 1 91 ? 3.298 -9.654 -8.218 1.00 94.75 91 GLU A N 1
ATOM 717 C CA . GLU A 1 91 ? 2.414 -10.481 -7.387 1.00 94.75 91 GLU A CA 1
ATOM 718 C C . GLU A 1 91 ? 1.103 -9.754 -7.022 1.00 94.75 91 GLU A C 1
ATOM 720 O O . GLU A 1 91 ? 0.864 -9.395 -5.858 1.00 94.75 91 GLU A O 1
ATOM 725 N N . PRO A 1 92 ? 0.177 -9.579 -7.987 1.00 92.00 92 PRO A N 1
ATOM 726 C CA . PRO A 1 92 ? -1.060 -8.825 -7.766 1.00 92.00 92 PRO A CA 1
ATOM 727 C C . PRO A 1 92 ? -1.988 -9.491 -6.739 1.00 92.00 92 PRO A C 1
ATOM 729 O O . PRO A 1 92 ? -2.750 -8.817 -6.045 1.00 92.00 92 PRO A O 1
ATOM 732 N N . LYS A 1 93 ? -1.919 -10.821 -6.593 1.00 94.38 93 LYS A N 1
ATOM 733 C CA . LYS A 1 93 ? -2.709 -11.568 -5.598 1.00 94.38 93 LYS A CA 1
ATOM 734 C C . LYS A 1 93 ? -2.292 -11.203 -4.174 1.00 94.38 93 LYS A C 1
ATOM 736 O O . LYS A 1 93 ? -3.146 -10.926 -3.336 1.00 94.38 93 LYS A O 1
ATOM 741 N N . THR A 1 94 ? -0.987 -11.157 -3.923 1.00 94.06 94 THR A N 1
ATOM 742 C CA . THR A 1 94 ? -0.418 -10.784 -2.624 1.00 94.06 94 THR A CA 1
ATOM 743 C C . THR A 1 94 ? -0.745 -9.333 -2.293 1.00 94.06 94 THR A C 1
ATOM 745 O O . THR A 1 94 ? -1.207 -9.038 -1.189 1.00 94.06 94 THR A O 1
ATOM 748 N N . PHE A 1 95 ? -0.599 -8.430 -3.269 1.00 94.62 95 PHE A N 1
ATOM 749 C CA . PHE A 1 95 ? -0.943 -7.021 -3.086 1.00 94.62 95 PHE A CA 1
ATOM 750 C C . PHE A 1 95 ? -2.439 -6.822 -2.778 1.00 94.62 95 PHE A C 1
ATOM 752 O O . PHE A 1 95 ? -2.787 -6.059 -1.875 1.00 94.62 95 PHE A O 1
ATOM 759 N N . LYS A 1 96 ? -3.329 -7.585 -3.428 1.00 94.88 96 LYS A N 1
ATOM 760 C CA . LYS A 1 96 ? -4.769 -7.583 -3.129 1.00 94.88 96 LYS A CA 1
ATOM 761 C C . LYS A 1 96 ? -5.071 -8.013 -1.690 1.00 94.88 96 LYS A C 1
ATOM 763 O O . LYS A 1 96 ? -5.902 -7.382 -1.037 1.00 94.88 96 LYS A O 1
ATOM 768 N N . SER A 1 97 ? -4.400 -9.046 -1.179 1.00 94.19 97 SER A N 1
ATOM 769 C CA . SER A 1 97 ? -4.553 -9.491 0.215 1.00 94.19 97 SER A CA 1
ATOM 770 C C . SER A 1 97 ? -4.095 -8.420 1.209 1.00 94.19 97 SER A C 1
ATOM 772 O O . SER A 1 97 ? -4.795 -8.147 2.183 1.00 94.19 97 SER A O 1
ATOM 774 N N . LEU A 1 98 ? -2.975 -7.745 0.931 1.00 93.38 98 LEU A N 1
ATOM 775 C CA . LEU A 1 98 ? -2.498 -6.615 1.739 1.00 93.38 98 LEU A CA 1
ATOM 776 C C . LEU A 1 98 ? -3.474 -5.431 1.701 1.00 93.38 98 LEU A C 1
ATOM 778 O O . LEU A 1 98 ? -3.742 -4.804 2.725 1.00 93.38 98 LEU A O 1
ATOM 782 N N . ALA A 1 99 ? -4.044 -5.132 0.534 1.00 93.94 99 ALA A N 1
ATOM 783 C CA . ALA A 1 99 ? -5.050 -4.086 0.393 1.00 93.94 99 ALA A CA 1
ATOM 784 C C . ALA A 1 99 ? -6.342 -4.428 1.155 1.00 93.94 99 ALA A C 1
ATOM 786 O O . ALA A 1 99 ? -6.937 -3.549 1.781 1.00 93.94 99 ALA A O 1
ATOM 787 N N . ALA A 1 100 ? -6.767 -5.694 1.146 1.00 93.56 100 ALA A N 1
ATOM 788 C CA . ALA A 1 100 ? -7.903 -6.164 1.935 1.00 93.56 100 ALA A CA 1
ATOM 789 C C . ALA A 1 100 ? -7.637 -6.029 3.443 1.00 93.56 100 ALA A C 1
ATOM 791 O O . ALA A 1 100 ? -8.459 -5.447 4.147 1.00 93.56 100 ALA A O 1
ATOM 792 N N . LEU A 1 101 ? -6.460 -6.455 3.912 1.00 92.19 101 LEU A N 1
ATOM 793 C CA . LEU A 1 101 ? -6.018 -6.270 5.298 1.00 92.19 101 LEU A CA 1
ATOM 794 C C . LEU A 1 101 ? -6.086 -4.792 5.717 1.00 92.19 101 LEU A C 1
ATOM 796 O O . LEU A 1 101 ? -6.680 -4.450 6.742 1.00 92.19 101 LEU A O 1
ATOM 800 N N . ALA A 1 102 ? -5.546 -3.897 4.885 1.00 93.00 102 ALA A N 1
ATOM 801 C CA . ALA A 1 102 ? -5.567 -2.461 5.142 1.00 93.00 102 ALA A CA 1
ATOM 802 C C . ALA A 1 102 ? -6.997 -1.884 5.193 1.00 93.00 102 ALA A C 1
ATOM 804 O O . ALA A 1 102 ? -7.262 -0.989 5.998 1.00 93.00 102 ALA A O 1
ATOM 805 N N . LYS A 1 103 ? -7.932 -2.385 4.368 1.00 92.19 103 LYS A N 1
ATOM 806 C CA . LYS A 1 103 ? -9.356 -1.998 4.425 1.00 92.19 103 LYS A CA 1
ATOM 807 C C . LYS A 1 103 ? -10.011 -2.429 5.730 1.00 92.19 103 LYS A C 1
ATOM 809 O O . LYS A 1 103 ? -10.678 -1.604 6.350 1.00 92.19 103 LYS A O 1
ATOM 814 N N . THR A 1 104 ? -9.805 -3.674 6.148 1.00 91.19 104 THR A N 1
ATOM 815 C CA . THR A 1 104 ? -10.382 -4.201 7.390 1.00 91.19 104 THR A CA 1
ATOM 816 C C . THR A 1 104 ? -9.890 -3.397 8.587 1.00 91.19 104 THR A C 1
ATOM 818 O O . THR A 1 104 ? -10.699 -2.872 9.349 1.00 91.19 104 THR A O 1
ATOM 821 N N . ARG A 1 105 ? -8.575 -3.156 8.690 1.00 91.00 105 ARG A N 1
ATOM 822 C CA . ARG A 1 105 ? -8.011 -2.340 9.776 1.00 91.00 105 ARG A CA 1
ATOM 823 C C . ARG A 1 105 ? -8.548 -0.907 9.778 1.00 91.00 105 ARG A C 1
ATOM 825 O O . ARG A 1 105 ? -8.800 -0.334 10.838 1.00 91.00 105 ARG A O 1
ATOM 832 N N . ARG A 1 106 ? -8.760 -0.325 8.593 1.00 89.94 106 ARG A N 1
ATOM 833 C CA . ARG A 1 106 ? -9.370 1.004 8.446 1.00 89.94 106 ARG A CA 1
ATOM 834 C C . ARG A 1 106 ? -10.797 1.028 8.998 1.00 89.94 106 ARG A C 1
ATOM 836 O O . ARG A 1 106 ? -11.148 1.977 9.691 1.00 89.94 106 ARG A O 1
ATOM 843 N N . GLN A 1 107 ? -11.602 0.012 8.687 1.00 88.50 107 GLN A N 1
ATOM 844 C CA . GLN A 1 107 ? -12.982 -0.112 9.167 1.00 88.50 107 GLN A CA 1
ATOM 845 C C . GLN A 1 107 ? -13.040 -0.288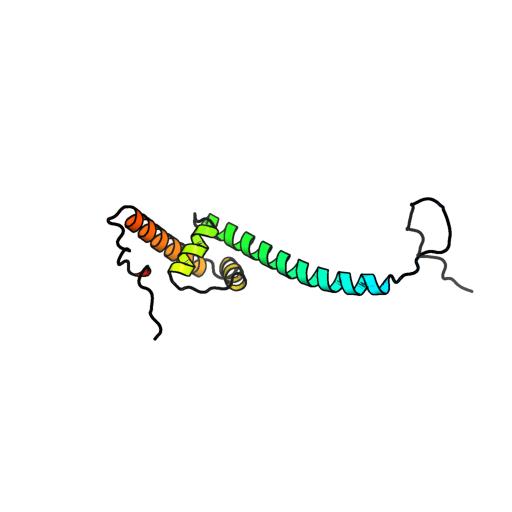 10.684 1.00 88.50 107 GLN A C 1
ATOM 847 O O . GLN A 1 107 ? -13.805 0.415 11.335 1.00 88.50 107 GLN A O 1
ATOM 852 N N . GLU A 1 108 ? -12.182 -1.136 11.253 1.00 85.56 108 GLU A N 1
ATOM 853 C CA . GLU A 1 108 ? -12.048 -1.276 12.709 1.00 85.56 108 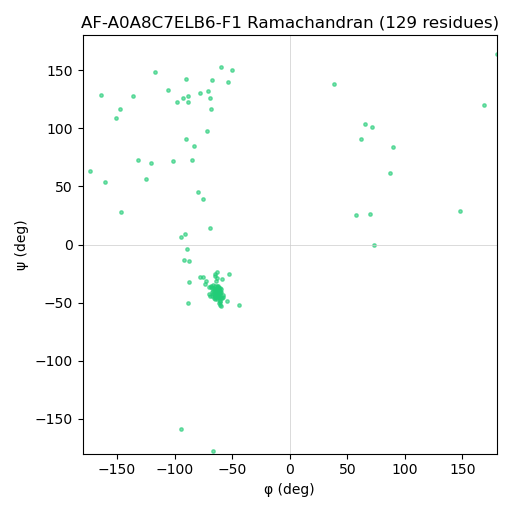GLU A CA 1
ATOM 854 C C . GLU A 1 108 ? -11.692 0.061 13.373 1.00 85.56 108 GLU A C 1
ATOM 856 O O . GLU A 1 108 ? -12.278 0.434 14.386 1.00 85.56 108 GLU A O 1
ATOM 861 N N . GLY A 1 109 ? -10.762 0.817 12.779 1.00 84.19 109 GLY A N 1
ATOM 862 C CA . GLY A 1 109 ? -10.392 2.145 13.267 1.00 84.19 109 GLY A CA 1
ATOM 863 C C . GLY A 1 109 ? -11.554 3.143 13.242 1.00 84.19 109 GLY A C 1
ATOM 864 O O . GLY A 1 109 ? -11.686 3.941 14.165 1.00 84.19 109 GLY A O 1
ATOM 865 N N . PHE A 1 110 ? -12.412 3.091 12.218 1.00 84.38 110 PHE A N 1
ATOM 866 C CA . PHE A 1 110 ? -13.622 3.916 12.168 1.00 84.38 110 PHE A CA 1
ATOM 867 C C . PHE A 1 110 ? -14.671 3.486 13.190 1.00 84.38 110 PHE A C 1
ATOM 869 O O . PHE A 1 110 ? -15.259 4.345 13.838 1.00 84.38 110 PHE A O 1
ATOM 876 N N . ALA A 1 111 ? -14.884 2.179 13.352 1.00 83.38 111 ALA A N 1
ATOM 877 C CA . ALA A 1 111 ? -15.832 1.645 14.324 1.00 83.38 111 ALA A CA 1
ATOM 878 C C . ALA A 1 111 ? -15.465 2.065 15.755 1.00 83.38 111 ALA A C 1
ATOM 880 O O . ALA A 1 111 ? -16.332 2.479 16.515 1.00 83.38 111 ALA A O 1
ATOM 881 N N . ALA A 1 112 ? -14.176 2.050 16.093 1.00 79.75 112 ALA A N 1
ATOM 882 C CA . ALA A 1 112 ? -13.705 2.525 17.391 1.00 79.75 112 ALA A CA 1
ATOM 883 C C . ALA A 1 112 ? -13.875 4.025 17.604 1.00 79.75 112 ALA A C 1
ATOM 885 O O . ALA A 1 112 ? -14.241 4.449 18.694 1.00 79.75 112 ALA A O 1
ATOM 886 N N . ALA A 1 113 ? -13.623 4.829 16.569 1.00 82.88 113 ALA A N 1
ATOM 887 C CA . ALA A 1 113 ? -13.774 6.278 16.657 1.00 82.88 113 ALA A CA 1
ATOM 888 C C . ALA A 1 113 ? -15.234 6.712 16.882 1.00 82.88 113 ALA A C 1
ATOM 890 O O . ALA A 1 113 ? -15.467 7.794 17.408 1.00 82.88 113 ALA A O 1
ATOM 891 N N . LEU A 1 114 ? -16.201 5.885 16.471 1.00 83.06 114 LEU A N 1
ATOM 892 C CA . LEU A 1 114 ? -17.633 6.121 16.675 1.00 83.06 114 LEU A CA 1
ATOM 893 C C . LEU A 1 114 ? -18.157 5.589 18.025 1.00 83.06 114 LEU A C 1
ATOM 895 O O . LEU A 1 114 ? -19.279 5.926 18.391 1.00 83.06 114 LEU A O 1
ATOM 899 N N . GLY A 1 115 ? -17.391 4.750 18.732 1.00 76.56 115 GLY A N 1
ATOM 900 C CA . GLY A 1 115 ? -17.776 4.144 20.013 1.00 76.56 115 GLY A CA 1
ATOM 901 C C . GLY A 1 115 ? -17.288 4.920 21.244 1.00 76.56 115 GLY A C 1
ATOM 902 O O . GLY A 1 115 ? -16.935 6.093 21.160 1.00 76.56 115 GLY A O 1
ATOM 903 N N . ASP A 1 116 ? -17.208 4.237 22.391 1.00 73.31 116 ASP A N 1
ATOM 904 C CA . ASP A 1 116 ? -16.894 4.803 23.720 1.00 73.31 116 ASP A CA 1
ATOM 905 C C . ASP A 1 116 ? -15.436 5.294 23.903 1.00 73.31 116 ASP A C 1
ATOM 907 O O . ASP A 1 116 ? -14.965 5.478 25.025 1.00 73.31 116 ASP A O 1
ATOM 911 N N . GLY A 1 117 ? -14.666 5.451 22.820 1.00 63.69 117 GLY A N 1
ATOM 912 C CA . GLY A 1 117 ? -13.253 5.847 22.863 1.00 63.69 117 GLY A CA 1
ATOM 913 C C . GLY A 1 117 ? -12.286 4.758 23.347 1.00 63.69 117 GLY A C 1
AT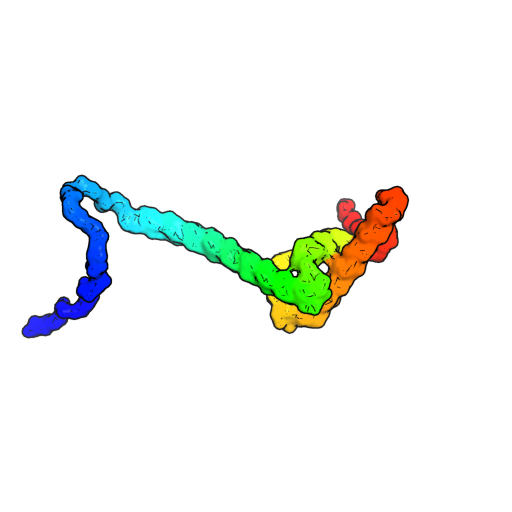OM 914 O O . GLY A 1 117 ? -11.076 4.984 23.378 1.00 63.69 117 GLY A O 1
ATOM 915 N N . LYS A 1 118 ? -12.783 3.563 23.688 1.00 60.97 118 LYS A N 1
ATOM 916 C CA . LYS A 1 118 ? -11.951 2.383 23.948 1.00 60.97 118 LYS A CA 1
ATOM 917 C C . LYS A 1 118 ? -11.499 1.789 22.610 1.00 60.97 118 LYS A C 1
ATOM 919 O O . LYS A 1 118 ? -12.316 1.603 21.708 1.00 60.97 118 LYS A O 1
ATOM 924 N N . GLU A 1 119 ? -10.198 1.526 22.460 1.00 62.72 119 GLU A N 1
ATOM 925 C CA . GLU A 1 119 ? -9.662 0.911 21.240 1.00 62.72 119 GLU A CA 1
ATOM 926 C C . GLU A 1 119 ? -10.408 -0.398 20.930 1.00 62.72 119 GLU A C 1
ATOM 928 O O . GLU A 1 119 ? -10.732 -1.155 21.850 1.00 62.72 119 GLU A O 1
ATOM 933 N N . PRO A 1 120 ? -10.712 -0.684 19.652 1.00 63.97 120 PRO A N 1
ATOM 934 C CA . PRO A 1 120 ? -11.500 -1.854 19.315 1.00 63.97 120 PRO A CA 1
ATOM 935 C C . PRO A 1 120 ? -10.630 -3.085 19.569 1.00 63.97 120 PRO A C 1
ATOM 937 O O . PRO A 1 120 ? -9.505 -3.149 19.072 1.00 63.97 120 PRO A O 1
ATOM 940 N N . GLU A 1 121 ? -11.146 -4.099 20.260 1.00 66.44 121 GLU A N 1
ATOM 941 C CA . GLU A 1 121 ? -10.468 -5.397 20.435 1.00 66.44 121 GLU A CA 1
ATOM 942 C C . GLU A 1 121 ? -10.535 -6.267 19.157 1.00 66.44 121 GLU A C 1
ATOM 944 O O . GLU A 1 121 ? -10.742 -7.482 19.203 1.00 66.44 121 GLU A O 1
ATOM 949 N N . GLY A 1 122 ? -10.389 -5.634 17.988 1.00 69.06 122 GLY A N 1
ATOM 950 C CA . GLY A 1 122 ? -10.308 -6.290 16.687 1.00 69.06 122 GLY A CA 1
ATOM 951 C C . GLY A 1 122 ? -9.128 -7.258 16.605 1.00 69.06 122 GLY A C 1
ATOM 952 O O . GLY A 1 122 ? -8.111 -7.115 17.281 1.00 69.06 122 GLY A O 1
ATOM 953 N N . ILE A 1 123 ? -9.245 -8.279 15.759 1.00 71.44 123 ILE A N 1
ATOM 954 C CA . ILE A 1 123 ? -8.182 -9.285 15.598 1.00 71.44 123 ILE A CA 1
ATOM 955 C C . ILE A 1 123 ? -6.900 -8.615 15.073 1.00 71.44 123 ILE A C 1
ATOM 957 O O . ILE A 1 123 ? -5.807 -8.949 15.521 1.00 71.44 123 ILE A O 1
ATOM 961 N N . PHE A 1 124 ? -7.034 -7.617 14.191 1.00 73.75 124 PHE A N 1
ATOM 962 C CA . PHE A 1 124 ? -5.913 -6.897 13.577 1.00 73.75 124 PHE A CA 1
ATOM 963 C C . PHE A 1 124 ? -5.433 -5.668 14.364 1.00 73.75 124 PHE A C 1
ATOM 965 O O . PHE A 1 124 ? -4.465 -5.024 13.952 1.00 73.75 124 PHE A O 1
ATOM 972 N N . SER A 1 125 ? -6.103 -5.307 15.464 1.00 73.56 125 SER A N 1
ATOM 973 C CA . SER A 1 125 ? -5.695 -4.202 16.341 1.00 73.56 125 SER A CA 1
ATOM 974 C C . SER A 1 125 ? -4.797 -4.643 17.493 1.00 73.56 125 SER A C 1
ATOM 976 O O . SER A 1 125 ? -4.179 -3.789 18.125 1.00 73.56 125 SER A O 1
ATOM 978 N N . ARG A 1 126 ? -4.698 -5.951 17.757 1.00 80.12 126 ARG A N 1
ATOM 979 C CA . ARG A 1 126 ? -3.839 -6.499 18.809 1.00 80.12 126 ARG A CA 1
ATOM 980 C C . ARG A 1 126 ? -2.374 -6.310 18.427 1.00 8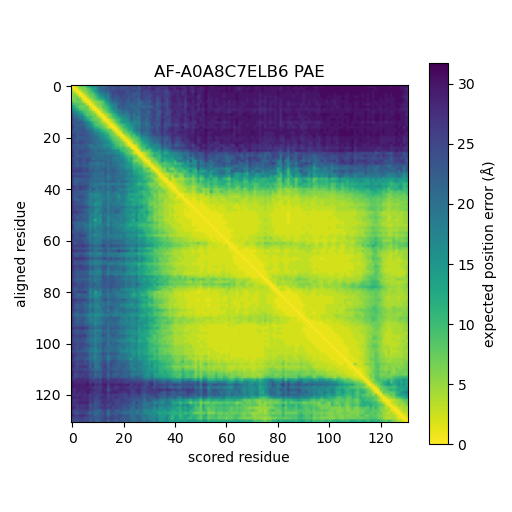0.12 126 ARG A C 1
ATOM 982 O O . ARG A 1 126 ? -1.898 -6.856 17.437 1.00 80.12 126 ARG A O 1
ATOM 989 N N . VAL A 1 127 ? -1.673 -5.526 19.235 1.00 80.62 127 VAL A N 1
ATOM 990 C CA . VAL A 1 127 ? -0.248 -5.217 19.089 1.00 80.62 127 VAL A CA 1
ATOM 991 C C . VAL A 1 127 ? 0.551 -6.285 19.834 1.00 80.62 127 VAL A C 1
ATOM 993 O O . VAL A 1 127 ? 0.350 -6.468 21.038 1.00 80.62 127 VAL A O 1
ATOM 996 N N . VAL A 1 128 ? 1.454 -6.983 19.138 1.00 83.38 128 VAL A N 1
ATOM 997 C CA . VAL A 1 128 ? 2.392 -7.912 19.784 1.00 83.38 128 VAL A CA 1
ATOM 998 C C . VAL A 1 128 ? 3.384 -7.090 20.602 1.00 83.38 128 VAL A C 1
ATOM 1000 O O . VAL A 1 128 ? 3.994 -6.156 20.078 1.00 83.38 128 VAL A O 1
ATOM 1003 N N . GLN A 1 129 ? 3.503 -7.415 21.888 1.00 84.62 129 GLN A N 1
ATOM 1004 C CA . GLN A 1 129 ? 4.433 -6.769 22.810 1.00 84.62 129 GLN A CA 1
ATOM 1005 C C . GLN A 1 129 ? 5.745 -7.557 22.833 1.00 84.62 129 GLN A C 1
ATOM 1007 O O . GLN A 1 129 ? 5.736 -8.763 23.085 1.00 84.62 129 GLN A O 1
ATOM 1012 N N . TYR A 1 130 ? 6.860 -6.874 22.591 1.00 83.56 130 TYR A N 1
ATOM 1013 C CA . TYR A 1 130 ? 8.204 -7.421 22.770 1.00 83.56 130 TYR A CA 1
ATOM 1014 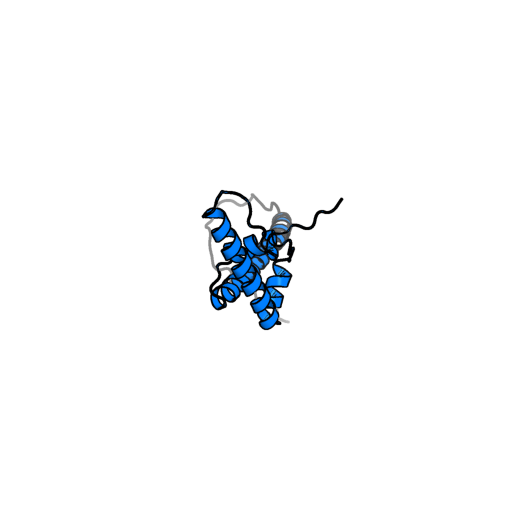C C . TYR A 1 130 ? 8.718 -6.940 24.133 1.00 83.56 130 TYR A C 1
ATOM 1016 O O . TYR A 1 130 ? 8.708 -5.736 24.388 1.00 83.56 130 TYR A O 1
ATOM 1024 N N . HIS A 1 131 ? 9.081 -7.872 25.014 1.00 82.12 131 HIS A N 1
ATOM 1025 C CA . HIS A 1 131 ? 9.669 -7.612 26.333 1.00 82.12 131 HIS A CA 1
ATOM 1026 C C . HIS A 1 131 ? 11.175 -7.867 26.311 1.00 82.12 131 HIS A C 1
ATOM 1028 O O . HIS A 1 131 ? 11.612 -8.688 25.471 1.00 82.12 131 HIS A O 1
#

Solvent-accessible surface area (backbone atoms only — not comparable to full-atom values): 8178 Å² total; per-residue (Å²): 136,83,89,88,90,82,90,82,91,81,83,83,78,85,78,83,93,76,76,87,91,80,75,93,79,45,78,70,64,55,53,56,58,49,52,60,49,49,57,56,51,50,54,54,51,52,53,52,50,30,51,53,50,40,33,52,56,28,47,80,72,75,39,56,47,72,59,43,54,55,28,30,54,64,57,72,52,89,70,55,60,68,60,51,32,48,36,53,72,78,35,55,68,61,43,49,54,54,52,49,52,22,50,54,48,47,50,49,54,51,54,20,72,74,48,94,71,56,80,51,91,45,87,65,57,66,74,88,82,87,131

Foldseek 3Di:
DDDDDDDDPDPDYDDDDDDDDDDPPDPPVVVVVVVVVVVVVVVVVVLVVLLVLLQVLLVVLVHGSVLLVVLCVLLVNDDDSVVSSVCSPPPSPVNNVSSVSSVVSVVQVVVCVPDPVPRRPDPSNDDDDDD

InterPro domains:
  IPR005813 Large ribosomal subunit protein bL20 [PF00453] (48-98)
  IPR005813 Large ribosomal subunit protein bL20 [PR00062] (31-60)
  IPR005813 Large ribosomal subunit protein bL20 [PR00062] (64-90)
  IPR005813 Large ribosomal subunit protein bL20 [PTHR10986] (48-113)
  IPR005813 Large ribosomal subunit protein bL20 [cd07026] (48-100)
  IPR035566 Ribosomal protein bL20, C-terminal [G3DSA:1.10.1900.20] (48-107)
  IPR035566 Ribosomal protein bL20, C-terminal [SSF74731] (48-104)

Radius of gyration: 27.58 Å; Cα contacts (8 Å, |Δi|>4): 70; chains: 1; bounding box: 67×54×73 Å

Mean predicted aligned error: 13.21 Å

Secondary structure (DSSP, 8-state):
------S------------S-S----HHHHHHHHHHHHHHHHHHHHHHHHHHHHHHHHHHTT--HHHHHHHHHHTT----HHHHHHHHHH-HHHHHHHHHHHHHHHHHHHHHHHTTSSPP--TTTPPPPP-

Sequence (131 aa):
MRLLLLGAEDLRVGWGPRTAAASCESPFLRCGHNAQLVLKHLNVFLFQLWINRITAASQEHGLKYPAFIVNLIKCQVELNRKVLADLAIYEPKTFKSLAALAKTRRQEGFAAALGDGKEPEGIFSRVVQYH

pLDDT: mean 75.44, std 21.05, range [35.03, 95.81]